Protein AF-A0A4Q2E708-F1 (afdb_monomer_lite)

pLDDT: mean 83.9, std 17.13, range [38.47, 97.5]

Radius of gyration: 19.5 Å; chains: 1; bounding box: 50×28×43 Å

Organism: Enterobacter cloacae (NCBI:txid550)

Foldseek 3Di:
DDDFPKDKDKDADDPVRLVVLLVVLCVVCPPPDPDPVSVVVSVVVSVVVRVVRIDIDIDGPPPPPD

Structure (mmCIF, N/CA/C/O backbone):
data_AF-A0A4Q2E708-F1
#
_entry.id   AF-A0A4Q2E708-F1
#
loop_
_atom_site.group_PDB
_atom_site.id
_atom_site.type_symbol
_atom_site.label_atom_id
_atom_site.label_alt_id
_atom_site.label_comp_id
_atom_site.label_asym_id
_atom_site.label_entity_id
_atom_site.label_seq_id
_atom_site.pdbx_PDB_ins_code
_atom_site.Cartn_x
_atom_site.Cartn_y
_atom_site.Cartn_z
_atom_site.occupancy
_atom_site.B_iso_or_equiv
_atom_site.auth_seq_id
_atom_site.auth_comp_id
_atom_site.auth_asym_id
_atom_site.auth_atom_id
_atom_site.pdbx_PDB_model_num
ATOM 1 N N . MET A 1 1 ? -28.795 18.923 28.900 1.00 40.44 1 MET A N 1
ATOM 2 C CA . MET A 1 1 ? -28.168 19.008 27.564 1.00 40.44 1 MET A CA 1
ATOM 3 C C . MET A 1 1 ? -27.618 17.631 27.233 1.00 40.44 1 MET A C 1
ATOM 5 O O . MET A 1 1 ? -26.840 17.121 28.029 1.00 40.44 1 MET A O 1
ATOM 9 N N . ALA A 1 2 ? -28.068 16.995 26.150 1.00 50.62 2 ALA A N 1
ATOM 10 C CA . ALA A 1 2 ? -27.497 15.718 25.725 1.00 50.62 2 ALA A CA 1
ATOM 11 C C . ALA A 1 2 ? -26.097 15.983 25.151 1.00 50.62 2 ALA A C 1
ATOM 13 O O . ALA A 1 2 ? -25.950 16.786 24.231 1.00 50.62 2 ALA A O 1
ATOM 14 N N . LYS A 1 3 ? -25.063 15.377 25.739 1.00 53.06 3 LYS A N 1
ATOM 15 C CA . LYS A 1 3 ? -23.693 15.461 25.229 1.00 53.06 3 LYS A CA 1
ATOM 16 C C . LYS A 1 3 ? -23.606 14.508 24.037 1.00 53.06 3 LYS A C 1
ATOM 18 O O . LYS A 1 3 ? -23.827 13.314 24.208 1.00 53.06 3 LYS A O 1
ATOM 23 N N . LEU A 1 4 ? -23.321 15.028 22.841 1.00 54.34 4 LEU A N 1
ATOM 24 C CA . LEU A 1 4 ? -22.914 14.195 21.710 1.00 54.34 4 LEU A CA 1
ATOM 25 C C . LEU A 1 4 ? -21.560 13.580 22.065 1.00 54.34 4 LEU A C 1
ATOM 27 O O . LEU A 1 4 ? -20.516 14.205 21.893 1.00 54.34 4 LEU A O 1
ATOM 31 N N . THR A 1 5 ? -21.577 12.380 22.632 1.00 58.50 5 THR A N 1
ATOM 32 C CA . THR A 1 5 ? -20.366 11.579 22.773 1.00 58.50 5 THR A CA 1
ATOM 33 C C . THR A 1 5 ? -20.103 10.979 21.398 1.00 58.50 5 THR A C 1
ATOM 35 O O . THR A 1 5 ? -20.878 10.159 20.924 1.00 58.50 5 THR A O 1
ATOM 38 N N . LEU A 1 6 ? -19.093 11.480 20.698 1.00 62.50 6 LEU A N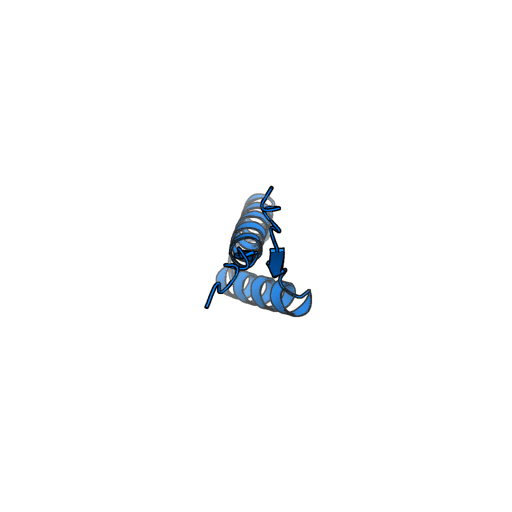 1
ATOM 39 C CA . LEU A 1 6 ? -18.629 10.908 19.438 1.00 62.50 6 LEU A CA 1
ATOM 40 C C . LEU A 1 6 ? -17.529 9.908 19.782 1.00 62.50 6 LEU A C 1
ATOM 42 O O . LEU A 1 6 ? -16.497 10.306 20.321 1.00 62.50 6 LEU A O 1
ATOM 46 N N . GLU A 1 7 ? -17.751 8.630 19.494 1.00 65.88 7 GLU A N 1
ATOM 47 C CA . GLU A 1 7 ? -16.679 7.637 19.521 1.00 65.88 7 GLU A CA 1
ATOM 48 C C . GLU A 1 7 ? -16.079 7.549 18.120 1.00 65.88 7 GLU A C 1
ATOM 50 O O . GLU A 1 7 ? -16.749 7.141 17.169 1.00 65.88 7 GLU A O 1
ATOM 55 N N . ILE A 1 8 ? -14.826 7.990 17.995 1.00 68.12 8 ILE A N 1
ATOM 56 C CA . ILE A 1 8 ? -14.045 7.891 16.762 1.00 68.12 8 ILE A CA 1
ATOM 57 C C . ILE A 1 8 ? -13.131 6.678 16.915 1.00 68.12 8 ILE A C 1
ATOM 59 O O . ILE A 1 8 ? -12.177 6.714 17.690 1.00 68.12 8 ILE A O 1
ATOM 63 N N . ASN A 1 9 ? -13.435 5.608 16.186 1.00 72.31 9 ASN A N 1
ATOM 64 C CA . ASN A 1 9 ? -12.594 4.421 16.106 1.00 72.31 9 ASN A CA 1
ATOM 65 C C . ASN A 1 9 ? -11.857 4.433 14.770 1.00 72.31 9 ASN A C 1
ATOM 67 O O . ASN A 1 9 ? -12.486 4.329 13.719 1.00 72.31 9 ASN A O 1
ATOM 71 N N . THR A 1 10 ? -10.532 4.544 14.816 1.00 79.38 10 THR A N 1
ATOM 72 C CA . THR A 1 10 ? -9.687 4.491 13.620 1.00 79.38 10 THR A CA 1
ATOM 73 C C . THR A 1 10 ? -9.037 3.120 13.515 1.00 79.38 10 THR A C 1
ATOM 75 O O . THR A 1 10 ? -8.341 2.691 14.435 1.00 79.38 10 THR A O 1
ATOM 78 N N . ILE A 1 11 ? -9.235 2.442 12.390 1.00 84.50 11 ILE A N 1
ATOM 79 C CA . ILE A 1 11 ? -8.511 1.225 12.031 1.00 84.50 11 ILE A CA 1
ATOM 80 C C . ILE A 1 11 ? -7.375 1.647 11.110 1.00 84.50 11 ILE A C 1
ATOM 82 O O . ILE A 1 11 ? -7.614 2.202 10.042 1.00 84.50 11 ILE A O 1
ATOM 86 N N . ILE A 1 12 ? -6.142 1.416 11.551 1.00 89.12 12 ILE A N 1
ATOM 87 C CA . ILE A 1 12 ? -4.929 1.661 10.768 1.00 89.12 12 ILE A CA 1
ATOM 88 C C . ILE A 1 12 ? -4.358 0.290 10.393 1.00 89.12 12 ILE A C 1
ATOM 90 O O . ILE A 1 12 ? -4.285 -0.578 11.270 1.00 89.12 12 ILE A O 1
ATOM 94 N N . PRO A 1 13 ? -3.967 0.057 9.126 1.00 90.50 13 PRO A N 1
ATOM 95 C CA . PRO A 1 13 ? -3.347 -1.202 8.738 1.00 90.50 13 PRO A CA 1
ATOM 96 C C . PRO A 1 13 ? -2.053 -1.445 9.523 1.00 90.50 13 PRO A C 1
ATOM 98 O O . PRO A 1 13 ? -1.291 -0.517 9.803 1.00 90.50 13 PRO A O 1
ATOM 101 N N . SER A 1 14 ? -1.799 -2.706 9.875 1.00 94.81 14 SER A N 1
ATOM 102 C CA . SER A 1 14 ? -0.543 -3.096 10.516 1.00 94.81 14 SER A CA 1
ATOM 103 C C . SER A 1 14 ? 0.632 -2.966 9.547 1.00 94.81 14 SER A C 1
ATOM 105 O O . SER A 1 14 ? 0.466 -3.011 8.327 1.00 94.81 14 SER A O 1
ATOM 107 N N . GLU A 1 15 ? 1.846 -2.866 10.087 1.00 94.00 15 GLU A N 1
ATOM 108 C CA . GLU A 1 15 ? 3.067 -2.862 9.276 1.00 94.00 15 GLU A CA 1
ATOM 109 C C . GLU A 1 15 ? 3.193 -4.132 8.417 1.00 94.00 15 GLU A C 1
ATOM 111 O O . GLU A 1 15 ? 3.562 -4.055 7.249 1.00 94.00 15 GLU A O 1
ATOM 116 N N . GLU A 1 16 ? 2.823 -5.291 8.969 1.00 96.12 16 GLU A N 1
ATOM 117 C CA . GLU A 1 16 ? 2.762 -6.559 8.234 1.00 96.12 16 GLU A CA 1
ATOM 118 C C . GLU A 1 16 ? 1.820 -6.457 7.031 1.00 96.12 16 GLU A C 1
ATOM 120 O O . GLU A 1 16 ? 2.200 -6.823 5.920 1.00 96.12 16 GLU A O 1
ATOM 125 N N . LYS A 1 17 ? 0.638 -5.850 7.209 1.00 94.12 17 LYS A N 1
ATOM 126 C CA . LYS A 1 17 ? -0.312 -5.675 6.111 1.00 94.12 17 LYS A CA 1
ATOM 127 C C . LYS A 1 17 ? 0.218 -4.744 5.024 1.00 94.12 17 LYS A C 1
ATOM 129 O O . LYS A 1 17 ? 0.018 -5.006 3.841 1.00 94.12 17 LYS A O 1
ATOM 134 N N . ILE A 1 18 ? 0.917 -3.679 5.413 1.00 95.31 18 ILE A N 1
ATOM 135 C CA . ILE A 1 18 ? 1.574 -2.767 4.468 1.00 95.31 18 ILE A CA 1
ATOM 136 C C . ILE A 1 18 ? 2.653 -3.515 3.669 1.00 95.31 18 ILE A C 1
ATOM 138 O O . ILE A 1 18 ? 2.737 -3.343 2.454 1.00 95.31 18 ILE A O 1
ATOM 142 N N . ARG A 1 19 ? 3.445 -4.376 4.323 1.00 96.00 19 ARG A N 1
ATOM 143 C CA . ARG A 1 19 ? 4.474 -5.197 3.663 1.00 96.00 19 ARG A CA 1
ATOM 144 C C . ARG A 1 19 ? 3.875 -6.214 2.693 1.00 96.00 19 ARG A C 1
ATOM 146 O O . ARG A 1 19 ? 4.406 -6.363 1.598 1.00 96.00 19 ARG A O 1
ATOM 153 N N . GLU A 1 20 ? 2.764 -6.862 3.046 1.00 97.31 20 GLU A N 1
ATOM 154 C CA . GLU A 1 20 ? 2.038 -7.751 2.126 1.00 97.31 20 GLU A CA 1
ATOM 155 C C . GLU A 1 20 ? 1.611 -7.019 0.847 1.00 97.31 20 GLU A C 1
ATOM 157 O O . GLU A 1 20 ? 1.810 -7.529 -0.253 1.00 97.31 20 GLU A O 1
ATOM 162 N N . ILE A 1 21 ? 1.055 -5.810 0.979 1.00 96.81 21 ILE A N 1
ATOM 163 C CA . ILE A 1 21 ? 0.612 -4.999 -0.165 1.00 96.81 21 ILE A CA 1
ATOM 164 C C . ILE A 1 21 ? 1.802 -4.581 -1.025 1.00 96.81 21 ILE A C 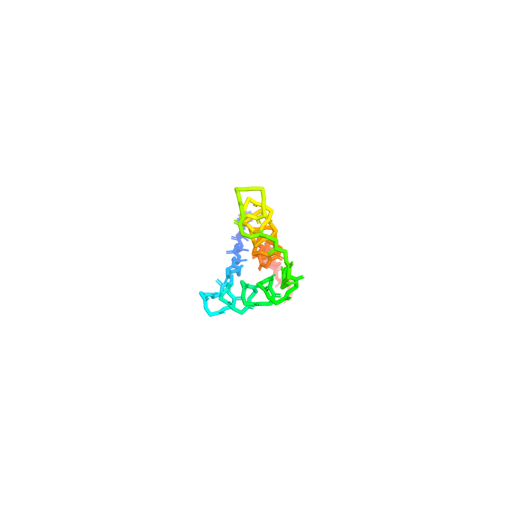1
ATOM 166 O O . ILE A 1 21 ? 1.718 -4.652 -2.248 1.00 96.81 21 ILE A O 1
ATOM 170 N N . ALA A 1 22 ? 2.906 -4.167 -0.396 1.00 96.62 22 ALA A N 1
ATOM 171 C CA . ALA A 1 22 ? 4.133 -3.830 -1.106 1.00 96.62 22 ALA A CA 1
ATOM 172 C C . ALA A 1 22 ? 4.649 -5.028 -1.918 1.00 96.62 22 ALA A C 1
ATOM 174 O O . ALA A 1 22 ? 4.912 -4.873 -3.103 1.00 96.62 22 ALA A O 1
ATOM 175 N N . SER A 1 23 ? 4.692 -6.226 -1.325 1.00 97.25 23 SER A N 1
ATOM 176 C CA . SER A 1 23 ? 5.106 -7.451 -2.022 1.00 97.25 23 SER A CA 1
ATOM 177 C C . SER A 1 23 ? 4.196 -7.786 -3.208 1.00 97.25 23 SER A C 1
ATOM 179 O O . SER A 1 23 ? 4.689 -8.119 -4.279 1.00 97.25 23 SER A O 1
ATOM 181 N N . GLN A 1 24 ? 2.873 -7.665 -3.050 1.00 97.38 24 GLN A N 1
ATOM 182 C CA . GLN A 1 24 ? 1.924 -7.887 -4.150 1.00 97.38 24 GLN A CA 1
ATOM 183 C C . GLN A 1 24 ? 2.138 -6.890 -5.296 1.00 97.38 24 GLN A C 1
ATOM 185 O O . GLN A 1 24 ? 2.089 -7.263 -6.464 1.00 97.38 24 GLN A O 1
ATOM 190 N N . LEU A 1 25 ? 2.407 -5.627 -4.964 1.00 96.31 25 LEU A N 1
ATOM 191 C CA . LEU A 1 25 ? 2.718 -4.585 -5.940 1.00 96.31 25 LEU A CA 1
ATOM 192 C C . LEU A 1 25 ? 4.044 -4.829 -6.663 1.00 96.31 25 LEU A C 1
ATOM 194 O O . LEU A 1 25 ? 4.132 -4.583 -7.865 1.00 96.31 25 LEU A O 1
ATOM 198 N N . GLU A 1 26 ? 5.063 -5.323 -5.959 1.00 95.25 26 GLU A N 1
ATOM 199 C CA . GLU A 1 26 ? 6.338 -5.712 -6.568 1.00 95.25 26 GLU A CA 1
ATOM 200 C C . GLU A 1 26 ? 6.126 -6.831 -7.599 1.00 95.25 26 GLU A C 1
ATOM 202 O O . GLU A 1 26 ? 6.639 -6.735 -8.717 1.00 95.25 26 GLU A O 1
ATOM 207 N N . ASP A 1 27 ? 5.303 -7.831 -7.267 1.00 97.06 27 ASP A N 1
ATOM 208 C CA . ASP A 1 27 ? 4.937 -8.922 -8.177 1.00 97.06 27 ASP A CA 1
ATOM 209 C C . ASP A 1 27 ? 4.126 -8.423 -9.390 1.00 97.06 27 ASP A C 1
ATOM 211 O O . ASP A 1 27 ? 4.392 -8.825 -10.524 1.00 97.06 27 ASP A O 1
ATOM 215 N N . GLU A 1 28 ? 3.167 -7.511 -9.194 1.00 95.75 28 GLU A N 1
ATOM 216 C CA . GLU A 1 28 ? 2.380 -6.897 -10.280 1.00 95.75 28 GLU A CA 1
ATOM 217 C C . GLU A 1 28 ? 3.250 -6.075 -11.246 1.00 95.75 28 GLU A C 1
ATOM 219 O O . GLU A 1 28 ? 2.975 -6.004 -12.447 1.00 95.75 28 GLU A O 1
ATOM 224 N N . MET A 1 29 ? 4.312 -5.453 -10.732 1.00 94.38 29 MET A N 1
ATOM 225 C CA . MET A 1 29 ? 5.257 -4.656 -11.515 1.00 94.38 29 MET A CA 1
ATOM 226 C C . MET A 1 29 ? 6.431 -5.479 -12.054 1.00 94.38 29 MET A C 1
ATOM 228 O O . MET A 1 29 ? 7.337 -4.921 -12.687 1.00 94.38 29 MET A O 1
ATOM 232 N N . HIS A 1 30 ? 6.419 -6.797 -11.855 1.00 94.75 30 HIS A N 1
ATOM 233 C CA . HIS A 1 30 ? 7.479 -7.677 -12.311 1.00 94.75 30 HIS A CA 1
ATOM 234 C C . HIS A 1 30 ? 7.715 -7.542 -13.825 1.00 94.75 30 HIS A C 1
ATOM 236 O O . HIS A 1 30 ? 6.797 -7.560 -14.645 1.00 94.75 30 HIS A O 1
ATOM 242 N N . GLY A 1 31 ? 8.986 -7.412 -14.209 1.00 93.75 31 GLY A N 1
ATOM 243 C CA . GLY A 1 31 ? 9.396 -7.222 -15.602 1.00 93.75 31 GLY A CA 1
ATOM 244 C C . GLY A 1 31 ? 9.371 -5.769 -16.087 1.00 93.75 31 GLY A C 1
ATOM 245 O O . GLY A 1 31 ? 9.800 -5.508 -17.212 1.00 93.75 31 GLY A O 1
ATOM 246 N N . ARG A 1 32 ? 8.935 -4.809 -15.260 1.00 94.50 32 ARG A N 1
ATOM 247 C CA . ARG A 1 32 ? 9.091 -3.380 -15.564 1.00 94.50 32 ARG A CA 1
ATOM 248 C C . ARG A 1 32 ? 10.521 -2.909 -15.254 1.00 94.50 32 ARG A C 1
ATOM 250 O O . ARG A 1 32 ? 11.146 -3.417 -14.322 1.00 94.50 32 ARG A O 1
ATOM 257 N N . PRO A 1 33 ? 11.071 -1.938 -16.008 1.00 94.50 33 PRO A N 1
ATOM 258 C CA . PRO A 1 33 ? 12.406 -1.409 -15.740 1.00 94.50 33 PRO A CA 1
ATOM 259 C C . PRO A 1 33 ? 12.449 -0.707 -14.383 1.00 94.50 33 PRO A C 1
ATOM 261 O O . PRO A 1 33 ? 11.538 0.053 -14.065 1.00 94.50 33 PRO A O 1
ATOM 264 N N . LEU A 1 34 ? 13.524 -0.887 -13.615 1.00 92.75 34 LEU A N 1
ATOM 265 C CA . LEU A 1 34 ? 13.731 -0.139 -12.375 1.00 92.75 34 LEU A CA 1
ATOM 266 C C . LEU A 1 34 ? 14.274 1.260 -12.701 1.00 92.75 34 LEU A C 1
ATOM 268 O O . LEU A 1 34 ? 15.463 1.428 -12.975 1.00 92.75 34 LEU A O 1
ATOM 272 N N . ASN A 1 35 ? 13.398 2.262 -12.709 1.00 95.62 35 ASN A N 1
ATOM 273 C CA . ASN A 1 35 ? 13.744 3.653 -12.980 1.00 95.62 35 A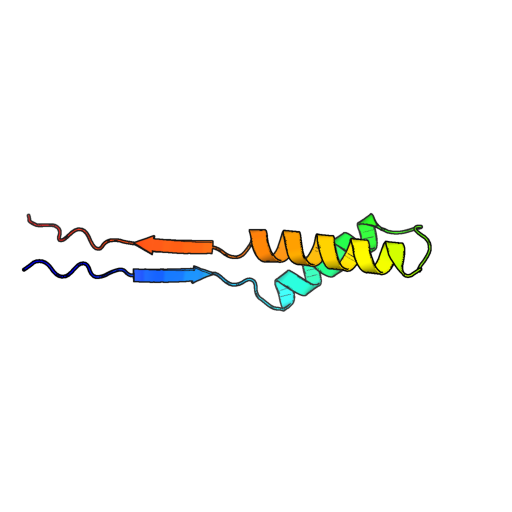SN A CA 1
ATOM 274 C C . ASN A 1 35 ? 12.904 4.603 -12.103 1.00 95.62 35 ASN A C 1
ATOM 276 O O . ASN A 1 35 ? 12.083 4.168 -11.299 1.00 95.62 35 ASN A O 1
ATOM 280 N N . ALA A 1 36 ? 13.146 5.910 -12.220 1.00 96.50 36 ALA A N 1
ATOM 281 C CA . ALA A 1 36 ? 12.477 6.902 -11.378 1.00 96.50 36 ALA A CA 1
ATOM 282 C C . ALA A 1 36 ? 10.950 6.936 -11.573 1.00 96.50 36 ALA A C 1
ATOM 284 O O . ALA A 1 36 ? 10.220 7.157 -10.612 1.00 96.50 36 ALA A O 1
ATOM 285 N N . GLU A 1 37 ? 10.477 6.704 -12.797 1.00 96.56 37 GLU A N 1
ATOM 286 C CA . GLU A 1 37 ? 9.052 6.678 -13.133 1.00 96.56 37 GLU A CA 1
ATOM 287 C C . GLU A 1 37 ? 8.366 5.470 -12.488 1.00 96.56 37 GLU A C 1
ATOM 289 O O . GLU A 1 37 ? 7.397 5.630 -11.750 1.00 96.56 37 GLU A O 1
ATOM 294 N N . THR A 1 38 ? 8.920 4.269 -12.663 1.00 95.75 38 THR A N 1
ATOM 295 C CA . THR A 1 38 ? 8.347 3.049 -12.080 1.00 95.75 38 THR A CA 1
ATOM 296 C C . THR A 1 38 ? 8.433 3.035 -10.558 1.00 95.75 38 THR A C 1
ATOM 298 O O . THR A 1 38 ? 7.495 2.593 -9.901 1.00 95.75 38 THR A O 1
ATOM 301 N N . ALA A 1 39 ? 9.503 3.578 -9.973 1.00 94.69 39 ALA A N 1
ATOM 302 C CA . ALA A 1 39 ? 9.593 3.757 -8.526 1.00 94.69 39 ALA A CA 1
ATOM 303 C C . ALA A 1 39 ? 8.528 4.736 -8.001 1.00 94.69 39 ALA A C 1
ATOM 305 O O . ALA A 1 39 ? 7.927 4.488 -6.955 1.00 94.69 39 ALA A O 1
ATOM 306 N N . PHE A 1 40 ? 8.270 5.832 -8.724 1.00 96.94 40 PHE A N 1
ATOM 307 C CA . PHE A 1 40 ? 7.220 6.778 -8.355 1.00 96.94 40 PHE A CA 1
ATOM 308 C C . PHE A 1 40 ? 5.842 6.112 -8.386 1.00 96.94 40 PHE A C 1
ATOM 310 O O . PHE A 1 40 ? 5.146 6.136 -7.372 1.00 96.94 40 PHE A O 1
ATOM 317 N N . GLU A 1 41 ? 5.494 5.451 -9.493 1.00 96.75 41 GLU A N 1
ATOM 318 C CA . G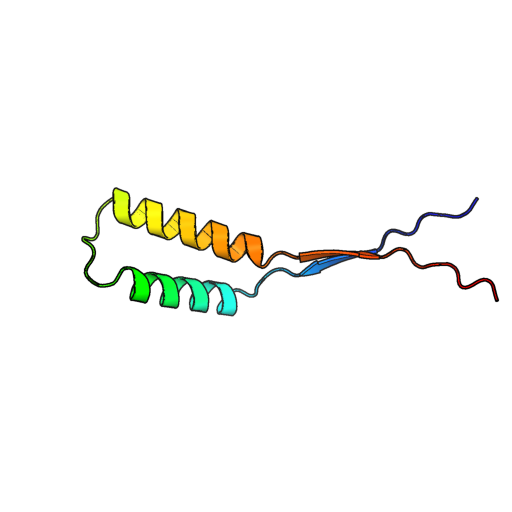LU A 1 41 ? 4.224 4.730 -9.640 1.00 96.75 41 GLU A CA 1
ATOM 319 C C . GLU A 1 41 ? 4.019 3.676 -8.549 1.00 96.75 41 GLU A C 1
ATOM 321 O O . GLU A 1 41 ? 2.948 3.620 -7.948 1.00 96.75 41 GLU A O 1
ATOM 326 N N . PHE A 1 42 ? 5.058 2.893 -8.234 1.00 96.69 42 PHE A N 1
ATOM 327 C CA . PHE A 1 42 ? 5.011 1.920 -7.144 1.00 96.69 42 PHE A CA 1
ATOM 328 C C . PHE A 1 42 ? 4.630 2.586 -5.818 1.00 96.69 42 PHE A C 1
ATOM 330 O O . PHE A 1 42 ? 3.720 2.140 -5.119 1.00 96.69 42 PHE A O 1
ATOM 337 N N . THR A 1 43 ? 5.316 3.678 -5.462 1.00 96.06 43 THR A N 1
ATOM 338 C CA . THR A 1 43 ? 5.059 4.362 -4.188 1.00 96.06 43 THR A CA 1
ATOM 339 C C . THR A 1 43 ? 3.699 5.050 -4.138 1.00 96.06 43 THR A C 1
ATOM 341 O O . THR A 1 43 ? 3.102 5.112 -3.063 1.00 96.06 43 THR A O 1
ATOM 344 N N . ASP A 1 44 ? 3.216 5.578 -5.262 1.00 97.50 44 ASP A N 1
ATOM 345 C CA . ASP A 1 44 ? 1.908 6.227 -5.353 1.00 97.50 44 ASP A CA 1
ATOM 346 C C . ASP A 1 44 ? 0.780 5.204 -5.177 1.00 97.50 44 ASP A C 1
ATOM 348 O O . ASP A 1 44 ? -0.109 5.374 -4.338 1.00 97.50 44 ASP A O 1
ATOM 352 N N . GLU A 1 45 ? 0.888 4.068 -5.865 1.00 97.19 45 GLU A N 1
ATOM 353 C CA . GLU A 1 45 ? -0.082 2.984 -5.776 1.00 97.19 45 GLU A CA 1
ATOM 354 C C . GLU A 1 45 ? -0.068 2.308 -4.395 1.00 97.19 45 GLU A C 1
ATOM 356 O O . GLU A 1 45 ? -1.131 2.054 -3.822 1.00 97.19 45 GLU A O 1
ATOM 361 N N . LEU A 1 46 ? 1.115 2.095 -3.804 1.00 96.50 46 LEU A N 1
ATOM 362 C CA . LEU A 1 46 ? 1.240 1.588 -2.435 1.00 96.50 46 LEU A CA 1
ATOM 363 C C . LEU A 1 46 ? 0.546 2.519 -1.434 1.00 96.50 46 LEU A C 1
ATOM 365 O O . LEU A 1 46 ? -0.228 2.054 -0.596 1.00 96.50 46 LEU A O 1
ATOM 369 N N . LYS A 1 47 ? 0.776 3.837 -1.527 1.00 94.88 47 LYS A N 1
ATOM 370 C CA . LYS A 1 47 ? 0.099 4.820 -0.667 1.00 94.88 47 LYS A CA 1
ATOM 371 C C . LYS A 1 47 ? -1.409 4.743 -0.836 1.00 94.88 47 LYS A C 1
ATOM 373 O O . LYS A 1 47 ? -2.106 4.657 0.171 1.00 94.88 47 LYS A O 1
ATOM 378 N N . ARG A 1 48 ? -1.905 4.742 -2.077 1.00 96.44 48 ARG A N 1
ATOM 379 C CA . ARG A 1 48 ? -3.340 4.662 -2.378 1.00 96.44 48 ARG A CA 1
ATOM 380 C C . ARG A 1 48 ? -3.985 3.454 -1.699 1.00 96.44 48 ARG A C 1
ATOM 382 O O . ARG A 1 48 ? -4.917 3.630 -0.920 1.00 96.44 48 ARG A O 1
ATOM 389 N N . ARG A 1 49 ? -3.423 2.256 -1.894 1.00 95.12 49 ARG A N 1
ATOM 390 C CA . ARG A 1 49 ? -3.943 1.017 -1.288 1.00 95.12 49 ARG A CA 1
ATOM 391 C C . ARG A 1 49 ? -3.880 1.033 0.240 1.00 95.12 49 ARG A C 1
ATOM 393 O O . ARG A 1 49 ? -4.787 0.526 0.886 1.00 95.12 49 ARG A O 1
ATOM 400 N N . VAL A 1 50 ? -2.835 1.615 0.832 1.00 93.56 50 VAL A N 1
ATOM 401 C CA . VAL A 1 50 ? -2.728 1.755 2.295 1.00 93.56 50 VAL A CA 1
ATOM 402 C C . VAL A 1 50 ? -3.767 2.737 2.841 1.00 93.56 50 VAL A C 1
ATOM 404 O O . VAL A 1 50 ? -4.355 2.466 3.887 1.00 93.56 50 VAL A O 1
ATOM 407 N N . PHE A 1 51 ? -4.028 3.846 2.145 1.00 91.50 51 PHE A N 1
ATOM 408 C CA . PHE A 1 51 ? -5.061 4.806 2.541 1.00 91.50 51 PHE A CA 1
ATOM 409 C C . PHE A 1 51 ? -6.467 4.206 2.478 1.00 91.50 51 PHE A C 1
ATOM 411 O O . PHE A 1 51 ? -7.255 4.460 3.385 1.00 91.50 51 PHE A O 1
ATOM 418 N N . ASP A 1 52 ? -6.752 3.359 1.488 1.00 91.62 52 ASP A N 1
ATOM 419 C CA . ASP A 1 52 ? -8.042 2.665 1.365 1.00 91.62 52 ASP A CA 1
ATOM 420 C C . ASP A 1 52 ? -8.322 1.696 2.531 1.00 91.62 52 ASP A C 1
ATOM 422 O O . ASP A 1 52 ? -9.472 1.338 2.785 1.00 91.62 52 ASP A O 1
ATOM 426 N N . LEU A 1 53 ? -7.287 1.283 3.272 1.00 89.06 53 LEU A N 1
ATOM 427 C CA . LEU A 1 53 ? -7.426 0.446 4.468 1.00 89.06 53 LEU A CA 1
ATOM 428 C C . LEU A 1 53 ? -7.680 1.240 5.751 1.00 89.06 53 LEU A C 1
ATOM 430 O O . LEU A 1 53 ? -8.002 0.636 6.777 1.00 89.06 53 LEU A O 1
ATOM 434 N N . ILE A 1 54 ? -7.507 2.564 5.731 1.00 88.44 54 ILE A N 1
ATOM 435 C CA . ILE A 1 54 ? -7.755 3.398 6.905 1.00 88.44 54 ILE A CA 1
ATOM 436 C C . ILE A 1 54 ? -9.260 3.619 7.033 1.00 88.44 54 ILE A C 1
ATOM 438 O O . ILE A 1 54 ? -9.874 4.331 6.242 1.00 88.44 54 ILE A O 1
ATOM 442 N N . GLU A 1 55 ? -9.855 3.042 8.073 1.00 84.81 55 GLU A N 1
ATOM 443 C CA . GLU A 1 55 ? -11.282 3.191 8.352 1.00 84.81 55 GLU A CA 1
ATOM 444 C C . GLU A 1 55 ? -11.484 4.090 9.572 1.00 84.81 55 GLU A C 1
ATOM 446 O O . GLU A 1 55 ? -10.979 3.799 10.654 1.00 84.81 55 GLU A O 1
ATOM 451 N N . ILE A 1 56 ? -12.250 5.172 9.419 1.00 82.31 56 ILE A N 1
ATOM 452 C CA . ILE A 1 56 ? -12.667 6.030 10.533 1.00 82.31 56 ILE A CA 1
ATOM 453 C C . ILE A 1 56 ? -14.150 5.773 10.788 1.00 82.31 56 ILE A C 1
ATOM 455 O O . ILE A 1 56 ? -15.019 6.247 10.055 1.00 82.31 56 ILE A O 1
ATOM 459 N N . ARG A 1 57 ? -14.448 5.021 11.846 1.00 78.50 57 ARG A N 1
ATOM 460 C CA . ARG A 1 57 ? -15.814 4.749 12.295 1.00 78.50 57 ARG A CA 1
ATOM 461 C C . ARG A 1 57 ? -16.236 5.809 13.293 1.00 78.50 57 ARG A C 1
ATOM 463 O O . ARG A 1 57 ? -15.596 5.984 14.327 1.00 78.50 57 ARG A O 1
ATOM 470 N N . VAL A 1 58 ? -17.343 6.477 13.000 1.00 77.31 58 VAL A N 1
ATOM 471 C CA . VAL A 1 58 ? -17.971 7.437 13.906 1.00 77.31 58 VAL A CA 1
ATOM 472 C C . VAL A 1 58 ? -19.237 6.796 14.458 1.00 77.31 58 VAL A C 1
ATOM 474 O O . VAL A 1 58 ? -20.213 6.621 13.730 1.00 77.31 58 VAL A O 1
ATOM 477 N N . ALA A 1 59 ? -19.218 6.424 15.737 1.00 68.94 59 ALA A N 1
ATOM 478 C CA . ALA A 1 59 ? -20.389 5.890 16.419 1.00 68.94 59 ALA A CA 1
ATOM 479 C C . ALA A 1 59 ? -21.033 6.971 17.296 1.00 68.94 59 ALA A C 1
ATOM 481 O O . ALA A 1 59 ? -20.360 7.677 18.052 1.00 68.94 59 ALA A O 1
ATOM 482 N N . HIS A 1 60 ? -22.358 7.082 17.196 1.00 63.00 60 HIS A N 1
ATOM 483 C CA . HIS A 1 60 ? -23.160 7.779 18.188 1.00 63.00 60 HIS A CA 1
ATOM 484 C C . HIS A 1 60 ? -23.699 6.728 19.165 1.00 63.00 60 HIS A C 1
ATOM 486 O O . HIS A 1 60 ? -24.429 5.836 18.724 1.00 63.00 60 HIS A O 1
ATOM 492 N N . PRO A 1 61 ? -23.391 6.804 20.470 1.00 61.62 61 PRO A N 1
ATOM 493 C CA . PRO A 1 61 ? -24.121 6.041 21.456 1.00 61.62 61 PRO A CA 1
ATOM 494 C C . PRO A 1 61 ? -25.526 6.636 21.485 1.00 61.62 61 PRO A C 1
ATOM 496 O O . PRO A 1 61 ? -25.780 7.647 22.140 1.00 61.62 61 PRO A O 1
ATOM 499 N N . ALA A 1 62 ? -26.438 6.039 20.717 1.00 58.06 62 ALA A N 1
ATOM 500 C CA . ALA A 1 62 ? -27.852 6.267 20.917 1.00 58.06 62 ALA A CA 1
ATOM 501 C C . ALA A 1 62 ? -28.111 5.942 22.388 1.00 58.06 62 ALA A C 1
ATOM 503 O O . ALA A 1 62 ? -27.928 4.807 22.830 1.00 58.06 62 ALA A O 1
ATOM 504 N N . ILE A 1 63 ? -28.459 6.964 23.168 1.00 55.44 63 ILE A N 1
ATOM 505 C CA . ILE A 1 63 ? -28.992 6.769 24.507 1.00 55.44 63 ILE A CA 1
ATOM 506 C C . ILE A 1 63 ? -30.250 5.938 24.269 1.00 55.44 63 ILE A C 1
ATOM 508 O O . ILE A 1 63 ? -31.256 6.472 23.799 1.00 55.44 63 ILE A O 1
ATOM 512 N N . ASN A 1 64 ? -30.165 4.624 24.494 1.00 47.72 64 ASN A N 1
ATOM 513 C CA . ASN A 1 64 ? -31.316 3.736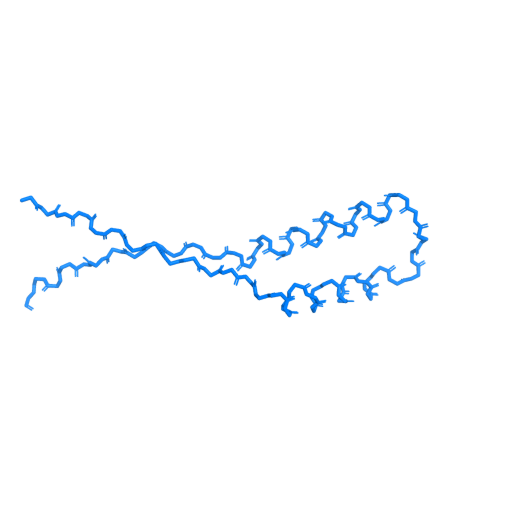 24.525 1.00 47.72 64 ASN A CA 1
ATOM 514 C C . ASN A 1 64 ? -32.176 4.195 2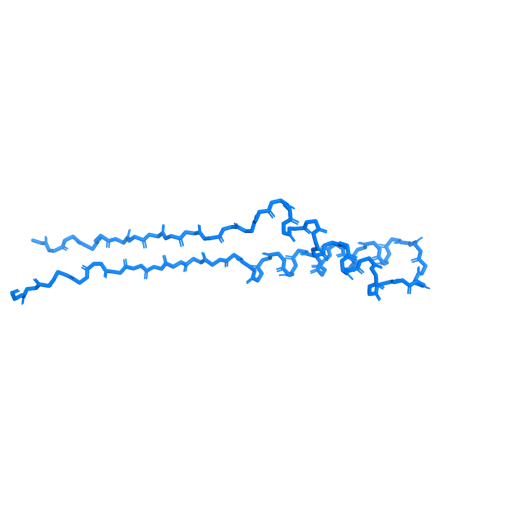5.701 1.00 47.72 64 ASN A C 1
ATOM 516 O O . ASN A 1 64 ? -32.055 3.717 26.822 1.00 47.72 64 ASN A O 1
ATOM 520 N N . GLY A 1 65 ? -33.000 5.205 25.448 1.00 49.56 65 GLY A N 1
ATOM 521 C CA . GLY A 1 65 ? -34.107 5.574 26.297 1.00 49.56 65 GLY A CA 1
ATOM 522 C C . GLY A 1 65 ? -35.242 4.602 26.034 1.00 49.56 65 GLY A C 1
ATOM 523 O O . GLY A 1 65 ? -36.165 4.961 25.308 1.00 49.56 65 GLY A O 1
ATOM 524 N N . LYS A 1 66 ? -35.138 3.392 26.592 1.00 38.47 66 LYS A N 1
ATOM 525 C CA . LYS A 1 66 ? -36.252 2.588 27.110 1.00 38.47 66 LYS A CA 1
ATOM 526 C C . LYS A 1 66 ? -35.740 1.670 28.208 1.00 38.47 66 LYS A C 1
ATOM 528 O O . LYS A 1 66 ? -34.762 0.943 27.940 1.00 38.47 66 LYS A O 1
#

Sequence (66 aa):
MAKLTLEINTIIPSEEKIREIASQLEDEMHGRPLNAETAFEFTDELKRRVFDLIEIRVAHPAINGK

Secondary structure (DSSP, 8-state):
------EEEEE---HHHHHHHHHHHHHHTTTS--SHHHHHHHHHHHHHHHHHT-EEEEE-------